Protein AF-X1GVT3-F1 (afdb_monomer)

InterPro domains:
  IPR004706 Arsenical-resistance protein Acr3 [PTHR43057] (2-70)
  IPR038770 Sodium/solute symporter superfamily [G3DSA:1.20.1530.20] (1-67)

Sequence (80 aa):
VLSLTYEDAAPAAIIAGSNHFEVAIAVATTLFGVTSGAALATVVGVLTEVPFMLILVWLCKATKNTFGQQPQLSLLSRQK

Radius of gyration: 19.31 Å; Cα contacts (8 Å, |Δi|>4): 41; chains: 1; bounding box: 29×32×55 Å

Structure (mmCIF, N/CA/C/O backbone):
data_AF-X1GVT3-F1
#
_entry.id   AF-X1GVT3-F1
#
loop_
_atom_site.group_PDB
_atom_site.id
_atom_site.type_symbol
_atom_site.label_atom_id
_atom_site.label_alt_id
_atom_site.label_comp_id
_atom_site.label_asym_id
_atom_site.label_entity_id
_atom_site.label_seq_id
_atom_site.pdbx_PDB_ins_code
_atom_site.Cartn_x
_atom_site.Cartn_y
_atom_site.Cartn_z
_atom_site.occupancy
_atom_site.B_iso_or_equiv
_atom_site.auth_seq_id
_atom_site.auth_comp_id
_atom_site.auth_asym_id
_atom_site.auth_atom_id
_atom_site.pdbx_PDB_model_num
ATOM 1 N N . VAL A 1 1 ? 4.127 -1.278 24.949 1.00 46.50 1 VAL A N 1
ATOM 2 C CA . VAL A 1 1 ? 3.416 -1.376 23.652 1.00 46.50 1 VAL A CA 1
ATOM 3 C C . VAL A 1 1 ? 2.653 -0.073 23.449 1.00 46.50 1 VAL A C 1
ATOM 5 O O . VAL A 1 1 ? 2.100 0.413 24.426 1.00 46.50 1 VAL A O 1
ATOM 8 N N . LEU A 1 2 ? 2.769 0.575 22.285 1.00 62.34 2 LEU A N 1
ATOM 9 C CA . LEU A 1 2 ? 2.332 1.966 22.075 1.00 62.34 2 LEU A CA 1
ATOM 10 C C . LEU A 1 2 ? 0.831 2.155 22.389 1.00 62.34 2 LEU A C 1
ATOM 12 O O . LEU A 1 2 ? -0.005 1.445 21.843 1.00 62.34 2 LEU A O 1
ATOM 16 N N . SER A 1 3 ? 0.498 3.120 23.251 1.00 68.06 3 SER A N 1
ATOM 17 C CA . SER A 1 3 ? -0.875 3.450 23.670 1.00 68.06 3 SER A CA 1
ATOM 18 C C . SER A 1 3 ? -1.551 4.402 22.670 1.00 68.06 3 SER A C 1
ATOM 20 O O . SER A 1 3 ? -1.911 5.520 23.027 1.00 68.06 3 SER A O 1
ATOM 22 N N . LEU A 1 4 ? -1.645 3.998 21.400 1.00 75.69 4 LEU A N 1
ATOM 23 C CA . LEU A 1 4 ? -2.259 4.809 20.342 1.00 75.69 4 LEU A CA 1
ATOM 24 C C . LEU A 1 4 ? -3.778 4.626 20.308 1.00 75.69 4 LEU A C 1
ATOM 26 O O . LEU A 1 4 ? -4.286 3.518 20.499 1.00 75.69 4 LEU A O 1
ATOM 30 N N . THR A 1 5 ? -4.495 5.714 20.028 1.00 81.75 5 THR A N 1
ATOM 31 C CA . THR A 1 5 ? -5.937 5.671 19.770 1.00 81.75 5 THR A CA 1
ATOM 32 C C . THR A 1 5 ? -6.207 5.104 18.375 1.00 81.75 5 THR A C 1
ATOM 34 O O . THR A 1 5 ? -5.337 5.131 17.505 1.00 81.75 5 THR A O 1
ATOM 37 N N . TYR A 1 6 ? -7.425 4.610 18.129 1.00 84.31 6 TYR A N 1
ATOM 38 C CA . TYR A 1 6 ? -7.832 4.194 16.781 1.00 84.31 6 TYR A CA 1
ATOM 39 C C . TYR A 1 6 ? -7.696 5.332 15.753 1.00 84.31 6 TYR A C 1
ATOM 41 O O . TYR A 1 6 ? -7.340 5.082 14.603 1.00 84.31 6 TYR A O 1
ATOM 49 N N . GLU A 1 7 ? -7.962 6.569 16.179 1.00 85.88 7 GLU A N 1
ATOM 50 C CA . GLU A 1 7 ? -7.943 7.768 15.333 1.00 85.88 7 GLU A CA 1
ATOM 51 C C . GLU A 1 7 ? -6.536 8.088 14.820 1.00 85.88 7 GLU A C 1
ATOM 53 O O . GLU A 1 7 ? -6.399 8.531 13.685 1.00 85.88 7 GLU A O 1
ATOM 58 N N . ASP A 1 8 ? -5.500 7.765 15.599 1.00 87.50 8 ASP A N 1
ATOM 59 C CA . ASP A 1 8 ? -4.100 7.930 15.198 1.00 87.50 8 ASP A CA 1
ATOM 60 C C . ASP A 1 8 ? -3.535 6.667 14.528 1.00 87.50 8 ASP A C 1
ATOM 62 O O . ASP A 1 8 ? -2.806 6.734 13.536 1.00 87.50 8 ASP A O 1
ATOM 66 N N . ALA A 1 9 ? -3.875 5.487 15.058 1.00 88.06 9 ALA A N 1
ATOM 67 C CA . ALA A 1 9 ? -3.312 4.213 14.619 1.00 88.06 9 ALA A CA 1
ATOM 68 C C . ALA A 1 9 ? -3.809 3.785 13.231 1.00 88.06 9 ALA A C 1
ATOM 70 O O . ALA A 1 9 ? -3.030 3.244 12.447 1.00 88.06 9 ALA A O 1
ATOM 71 N N . ALA A 1 10 ? -5.086 4.021 12.908 1.00 88.88 10 ALA A N 1
ATOM 72 C CA . ALA A 1 10 ? -5.656 3.649 11.614 1.00 88.88 10 ALA A CA 1
ATOM 73 C C . ALA A 1 10 ? -5.018 4.406 10.428 1.00 88.88 10 ALA A C 1
ATOM 75 O O . ALA A 1 10 ? -4.534 3.741 9.510 1.00 88.88 10 ALA A O 1
ATOM 76 N N . PRO A 1 11 ? -4.944 5.755 10.413 1.00 90.25 11 PRO A N 1
ATOM 77 C CA . PRO A 1 11 ? -4.269 6.473 9.334 1.00 90.25 11 PRO A CA 1
ATOM 78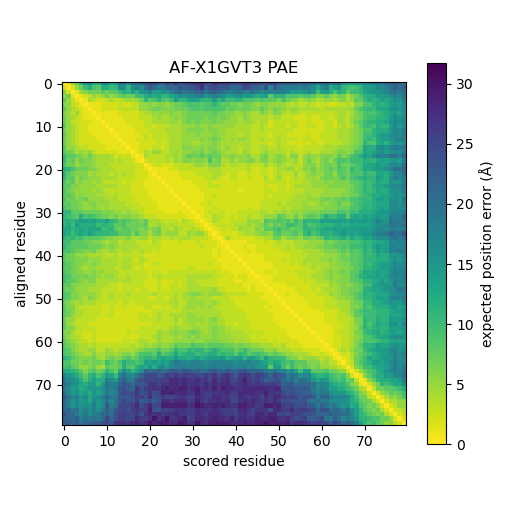 C C . PRO A 1 11 ? -2.763 6.193 9.297 1.00 90.25 11 PRO A C 1
ATOM 80 O O . PRO A 1 11 ? -2.213 6.045 8.207 1.00 90.25 11 PRO A O 1
ATOM 83 N N . ALA A 1 12 ? -2.100 6.034 10.449 1.00 90.25 12 ALA A N 1
ATOM 84 C CA . ALA A 1 12 ? -0.687 5.657 10.484 1.00 90.25 12 ALA A CA 1
ATOM 85 C C . ALA A 1 12 ? -0.432 4.287 9.827 1.00 90.25 12 ALA A C 1
ATOM 87 O O . ALA A 1 12 ? 0.512 4.149 9.051 1.00 90.25 12 ALA A O 1
ATOM 88 N N . ALA A 1 13 ? -1.286 3.290 10.086 1.00 89.69 13 ALA A N 1
ATOM 89 C CA . ALA A 1 13 ? -1.181 1.964 9.477 1.00 89.69 13 ALA A CA 1
ATOM 90 C C . ALA A 1 13 ? -1.424 1.992 7.961 1.00 89.69 13 ALA A C 1
ATOM 92 O O . ALA A 1 13 ? -0.705 1.332 7.212 1.00 89.69 13 ALA A O 1
ATOM 93 N N . ILE A 1 14 ? -2.407 2.775 7.506 1.00 91.00 14 ILE A N 1
ATOM 94 C CA . ILE A 1 14 ? -2.699 2.941 6.078 1.00 91.00 14 ILE A CA 1
ATOM 95 C C . ILE A 1 14 ? -1.507 3.595 5.375 1.00 91.00 14 ILE A C 1
ATOM 97 O O . ILE A 1 14 ? -1.011 3.041 4.403 1.00 91.00 14 ILE A O 1
ATOM 101 N N . ILE A 1 15 ? -0.987 4.712 5.891 1.00 91.25 15 ILE A N 1
ATOM 102 C CA . ILE A 1 15 ? 0.158 5.410 5.284 1.00 91.25 15 ILE A CA 1
ATOM 103 C C . ILE A 1 15 ? 1.405 4.518 5.278 1.00 91.25 15 ILE A C 1
ATOM 105 O O . ILE A 1 15 ? 2.099 4.453 4.268 1.00 91.25 15 ILE A O 1
ATOM 109 N N . ALA A 1 16 ? 1.666 3.788 6.367 1.00 89.81 16 ALA A N 1
ATOM 110 C CA . ALA A 1 16 ? 2.809 2.880 6.456 1.00 89.81 16 ALA A CA 1
ATOM 111 C C . ALA A 1 16 ? 2.728 1.695 5.474 1.00 89.81 16 ALA A C 1
ATOM 113 O O . ALA A 1 16 ? 3.763 1.189 5.048 1.00 89.81 16 ALA A O 1
ATOM 114 N N . GLY A 1 17 ? 1.518 1.242 5.129 1.00 87.12 17 GLY A N 1
ATOM 115 C CA . GLY A 1 17 ? 1.291 0.175 4.149 1.00 87.12 17 GLY A CA 1
ATOM 116 C C . GLY A 1 17 ? 1.133 0.657 2.702 1.00 87.12 17 GLY A C 1
ATOM 117 O O . GLY A 1 17 ? 1.025 -0.171 1.800 1.00 87.12 17 GLY A O 1
ATOM 118 N N . SER A 1 18 ? 1.085 1.971 2.475 1.00 88.56 18 SER A N 1
ATOM 119 C CA . SER A 1 18 ? 0.873 2.584 1.162 1.00 88.56 18 SER A CA 1
ATOM 120 C C . SER A 1 18 ? 2.195 2.803 0.432 1.00 88.56 18 SER A C 1
ATOM 122 O O . SER A 1 18 ? 3.185 3.218 1.030 1.00 88.56 18 SER A O 1
ATOM 124 N N . ASN A 1 19 ? 2.207 2.575 -0.881 1.00 87.44 19 ASN A N 1
ATOM 125 C CA . ASN A 1 19 ? 3.380 2.772 -1.733 1.00 87.44 19 ASN A CA 1
ATOM 126 C C . ASN A 1 19 ? 3.035 3.701 -2.904 1.00 87.44 19 ASN A C 1
ATOM 128 O O . ASN A 1 19 ? 1.974 3.576 -3.504 1.00 87.44 19 ASN A O 1
ATOM 132 N 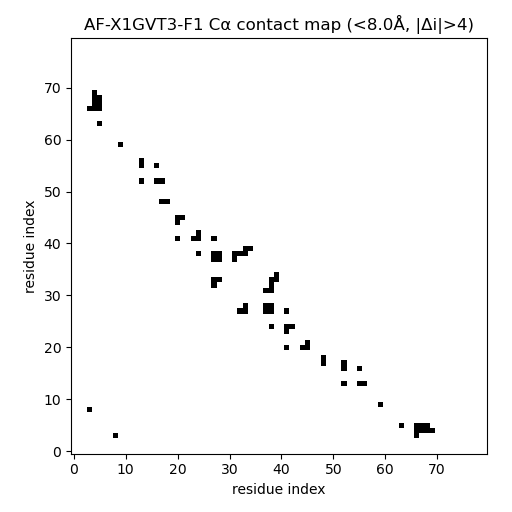N . HIS A 1 20 ? 3.952 4.598 -3.283 1.00 90.44 20 HIS A N 1
ATOM 133 C CA . HIS A 1 20 ? 3.744 5.534 -4.397 1.00 90.44 20 HIS A CA 1
ATOM 134 C C . HIS A 1 20 ? 4.107 4.901 -5.743 1.00 90.44 20 HIS A C 1
ATOM 136 O O . HIS A 1 20 ? 5.176 5.145 -6.311 1.00 90.44 20 HIS A O 1
ATOM 142 N N . PHE A 1 21 ? 3.202 4.085 -6.274 1.00 91.00 21 PHE A N 1
ATOM 143 C CA . PHE A 1 21 ? 3.422 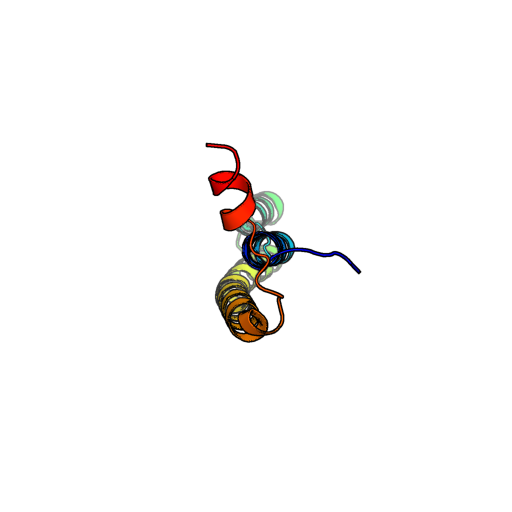3.430 -7.560 1.00 91.00 21 PHE A CA 1
ATOM 144 C C . PHE A 1 21 ? 3.358 4.369 -8.772 1.00 91.00 21 PHE A C 1
ATOM 146 O O . PHE A 1 21 ? 3.944 4.059 -9.807 1.00 91.00 21 PHE A O 1
ATOM 153 N N . GLU A 1 22 ? 2.704 5.522 -8.657 1.00 90.25 22 GLU A N 1
ATOM 154 C CA . GLU A 1 22 ? 2.620 6.508 -9.741 1.00 90.25 22 GLU A CA 1
ATOM 155 C C . GLU A 1 22 ? 4.017 6.980 -10.184 1.00 90.25 22 GLU A C 1
ATOM 157 O O . GLU A 1 22 ? 4.361 6.945 -11.368 1.00 90.25 22 GLU A O 1
ATOM 162 N N . VAL A 1 23 ? 4.880 7.296 -9.211 1.00 93.88 23 VAL A N 1
ATOM 163 C CA . VAL A 1 23 ? 6.289 7.637 -9.461 1.00 93.88 23 VAL A CA 1
ATOM 164 C C . VAL A 1 23 ? 7.066 6.416 -9.970 1.00 93.88 23 VAL A C 1
ATOM 166 O O . VAL A 1 23 ? 7.917 6.548 -10.848 1.00 93.88 23 VAL A O 1
ATOM 169 N N . ALA A 1 24 ? 6.757 5.210 -9.482 1.00 92.44 24 ALA A N 1
ATOM 170 C CA . ALA A 1 24 ? 7.422 3.981 -9.920 1.00 92.44 24 ALA A CA 1
ATOM 171 C C . ALA A 1 24 ? 7.153 3.656 -11.401 1.00 92.44 24 ALA A C 1
ATOM 173 O O . ALA A 1 24 ? 8.074 3.258 -12.117 1.00 92.44 24 ALA A O 1
ATOM 174 N N . ILE A 1 25 ? 5.924 3.862 -11.886 1.00 93.38 25 ILE A N 1
ATOM 175 C CA . ILE A 1 25 ? 5.582 3.699 -13.307 1.00 93.38 25 ILE A CA 1
ATOM 176 C C . ILE A 1 25 ? 6.320 4.738 -14.155 1.00 93.38 25 ILE A C 1
ATOM 178 O O . ILE A 1 25 ? 6.888 4.386 -15.194 1.00 93.38 25 ILE A O 1
ATOM 182 N N . ALA A 1 26 ? 6.364 5.996 -13.709 1.00 94.62 26 ALA A N 1
ATOM 183 C CA . ALA A 1 26 ? 7.091 7.053 -14.408 1.00 94.62 26 ALA A CA 1
ATOM 184 C C . ALA A 1 26 ? 8.585 6.708 -14.557 1.00 94.62 26 ALA A C 1
ATOM 186 O O . ALA A 1 26 ? 9.143 6.793 -15.650 1.00 94.62 26 ALA A O 1
ATOM 187 N N . VAL A 1 27 ? 9.234 6.231 -13.493 1.00 94.75 27 VAL A N 1
ATOM 188 C CA . VAL A 1 27 ? 10.651 5.826 -13.536 1.00 94.75 27 VAL A CA 1
ATOM 189 C C . VAL A 1 27 ? 10.863 4.573 -14.396 1.00 94.75 27 VAL A C 1
ATOM 191 O O . VAL A 1 27 ? 11.794 4.520 -15.199 1.00 94.75 27 VAL A O 1
ATOM 194 N N . ALA A 1 28 ? 9.993 3.568 -14.283 1.00 94.50 28 ALA A N 1
ATOM 195 C CA . ALA A 1 28 ? 10.129 2.331 -15.050 1.00 94.50 28 ALA A CA 1
ATOM 196 C C . ALA A 1 28 ? 9.998 2.567 -16.563 1.00 94.50 28 ALA A C 1
ATOM 198 O O . ALA A 1 28 ? 10.794 2.046 -17.346 1.00 94.50 28 ALA A O 1
ATOM 199 N N . THR A 1 29 ? 9.028 3.386 -16.973 1.00 93.19 29 THR A N 1
ATOM 200 C CA . THR A 1 29 ? 8.803 3.716 -18.388 1.00 93.19 29 THR A CA 1
ATOM 201 C C . THR A 1 29 ? 9.892 4.622 -18.960 1.00 93.19 29 THR A C 1
ATOM 203 O O . THR A 1 29 ? 10.268 4.445 -20.117 1.00 93.19 29 THR A O 1
ATOM 206 N N . THR A 1 30 ? 10.443 5.541 -18.161 1.00 95.00 30 THR A N 1
ATOM 207 C CA . THR A 1 30 ? 11.517 6.454 -18.598 1.00 95.00 30 THR A CA 1
ATOM 208 C C . THR A 1 30 ? 12.881 5.776 -18.714 1.00 95.00 30 THR A C 1
ATOM 210 O O . THR A 1 30 ? 13.602 6.054 -19.669 1.00 95.00 30 THR A O 1
ATOM 213 N N . LEU A 1 31 ? 13.240 4.880 -17.788 1.00 95.62 31 LEU A N 1
ATOM 214 C CA . LEU A 1 31 ? 14.553 4.220 -17.791 1.00 95.62 31 LEU A CA 1
ATOM 215 C C . LEU A 1 31 ? 14.596 2.943 -18.636 1.00 95.62 31 LEU A C 1
ATOM 217 O O . LEU A 1 31 ? 15.611 2.671 -19.274 1.00 95.62 31 LEU A O 1
ATOM 221 N N . PHE A 1 32 ? 13.522 2.149 -18.635 1.00 90.69 32 PHE A N 1
ATOM 222 C CA . PHE A 1 32 ? 13.509 0.826 -19.272 1.00 90.69 32 PHE A CA 1
ATOM 223 C C . PHE A 1 32 ? 12.611 0.748 -20.511 1.00 90.69 32 PHE A C 1
ATOM 225 O O . PHE A 1 32 ? 12.613 -0.270 -21.203 1.00 90.69 32 PHE A O 1
ATOM 232 N N . GLY A 1 33 ? 11.859 1.808 -20.812 1.00 88.50 33 GLY A N 1
ATOM 233 C CA . GLY A 1 33 ? 10.89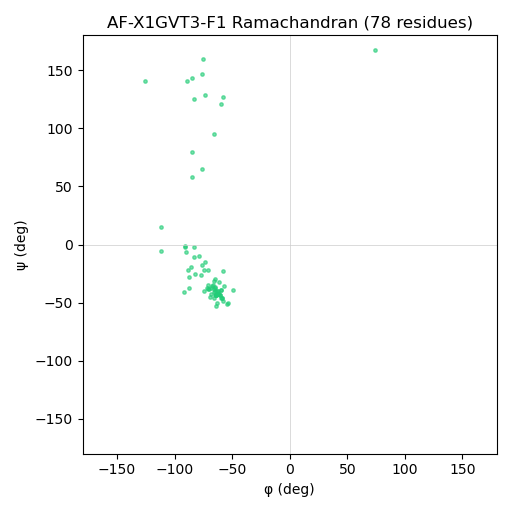8 1.826 -21.910 1.00 88.50 33 GLY A CA 1
ATOM 234 C C . GLY A 1 33 ? 9.629 1.019 -21.617 1.00 88.50 33 GLY A C 1
ATOM 235 O O . GLY A 1 33 ? 9.543 0.232 -20.675 1.00 88.50 33 GLY A O 1
ATOM 236 N N . VAL A 1 34 ? 8.608 1.212 -22.453 1.00 89.25 34 VAL A N 1
ATOM 237 C CA . VAL A 1 34 ? 7.260 0.648 -22.243 1.00 89.25 34 VAL A CA 1
ATOM 238 C C . VAL A 1 34 ? 7.156 -0.857 -22.514 1.00 89.25 34 VAL A C 1
ATOM 240 O O . VAL A 1 34 ? 6.251 -1.507 -22.005 1.00 89.25 34 VAL A O 1
ATOM 243 N N . THR A 1 35 ? 8.073 -1.426 -23.300 1.00 89.75 35 THR A N 1
ATOM 244 C CA . THR A 1 35 ? 8.071 -2.855 -23.665 1.00 89.75 35 THR A CA 1
ATOM 245 C C . THR A 1 35 ? 8.878 -3.722 -22.698 1.00 89.75 35 THR A C 1
ATOM 247 O O . THR A 1 35 ? 8.971 -4.933 -22.883 1.00 89.75 35 THR A O 1
ATOM 250 N N . SER A 1 36 ? 9.499 -3.115 -21.685 1.00 89.44 36 SER A N 1
ATOM 251 C CA . SER A 1 36 ? 10.287 -3.829 -20.686 1.00 89.44 36 SER A CA 1
ATOM 252 C C . SER A 1 36 ? 9.395 -4.549 -19.676 1.00 89.44 36 SER A C 1
ATOM 254 O O . SER A 1 36 ? 8.357 -4.036 -19.254 1.00 89.44 36 SER A O 1
ATOM 256 N N . GLY A 1 37 ? 9.854 -5.708 -19.194 1.00 90.19 37 GLY A N 1
ATOM 257 C CA . GLY A 1 37 ? 9.225 -6.405 -18.070 1.00 90.19 37 GLY A CA 1
ATOM 258 C C . GLY A 1 37 ? 9.163 -5.559 -16.790 1.00 90.19 37 GLY A C 1
ATOM 259 O O . GLY A 1 37 ? 8.277 -5.771 -15.966 1.00 90.19 37 GLY A O 1
ATOM 260 N N . ALA A 1 38 ? 10.037 -4.554 -16.648 1.00 91.19 38 ALA A N 1
ATOM 261 C CA . ALA A 1 38 ? 9.992 -3.598 -15.542 1.00 91.19 38 ALA A CA 1
ATOM 262 C C . ALA A 1 38 ? 8.736 -2.709 -15.585 1.00 91.19 38 ALA A C 1
ATOM 264 O O . ALA A 1 38 ? 8.144 -2.445 -14.542 1.00 91.19 38 ALA A O 1
ATOM 265 N N . ALA A 1 39 ? 8.297 -2.287 -16.777 1.00 91.62 39 ALA A N 1
ATOM 266 C CA . ALA A 1 39 ? 7.072 -1.504 -16.942 1.00 91.62 39 ALA A CA 1
ATOM 267 C C . ALA A 1 39 ? 5.818 -2.353 -16.669 1.00 91.62 39 ALA A C 1
ATOM 269 O O . ALA A 1 39 ? 4.876 -1.888 -16.033 1.00 91.62 39 ALA A O 1
ATOM 270 N N . LEU A 1 40 ? 5.820 -3.626 -17.081 1.00 93.88 40 LEU A N 1
ATOM 271 C CA . LEU A 1 40 ? 4.725 -4.549 -16.770 1.00 93.88 40 LEU A CA 1
ATOM 272 C C . LEU A 1 40 ? 4.615 -4.807 -15.259 1.00 93.88 40 LEU A C 1
ATOM 274 O O . LEU A 1 40 ? 3.515 -4.792 -14.710 1.00 93.88 40 LEU A O 1
ATOM 278 N N . ALA A 1 41 ? 5.746 -5.008 -14.579 1.00 93.69 41 ALA A N 1
ATOM 279 C CA . ALA A 1 41 ? 5.777 -5.267 -13.142 1.00 93.69 41 ALA A CA 1
ATOM 280 C C . ALA A 1 41 ? 5.217 -4.097 -12.317 1.00 93.69 41 ALA A C 1
ATOM 282 O O . ALA A 1 41 ? 4.479 -4.326 -11.359 1.00 93.69 41 ALA A O 1
ATOM 283 N N . THR A 1 42 ? 5.515 -2.848 -12.690 1.00 93.25 42 THR A N 1
ATOM 284 C CA . THR A 1 42 ? 4.995 -1.669 -11.975 1.00 93.25 42 THR A CA 1
ATOM 285 C C . THR A 1 42 ? 3.503 -1.449 -12.210 1.00 93.25 42 THR A C 1
ATOM 287 O O . THR A 1 42 ? 2.791 -1.116 -11.264 1.00 93.25 42 THR A O 1
ATOM 290 N N . VAL A 1 43 ? 3.000 -1.708 -13.421 1.00 92.56 43 VAL A N 1
ATOM 291 C CA . VAL A 1 43 ? 1.557 -1.652 -13.717 1.00 92.56 43 VAL A CA 1
ATOM 292 C C . VAL A 1 43 ? 0.792 -2.735 -12.958 1.00 92.56 43 VAL A C 1
ATOM 294 O O . VAL A 1 43 ? -0.223 -2.438 -12.329 1.00 92.56 43 VAL A O 1
ATOM 297 N N . VAL A 1 44 ? 1.286 -3.978 -12.956 1.00 93.50 44 VAL A N 1
ATOM 298 C CA . VAL A 1 44 ? 0.695 -5.057 -12.145 1.00 93.50 44 VAL A CA 1
ATOM 299 C C . VAL A 1 44 ? 0.733 -4.690 -10.658 1.00 93.50 44 VAL A C 1
ATOM 301 O O . VAL A 1 44 ? -0.256 -4.902 -9.962 1.00 93.50 44 VAL A O 1
ATOM 304 N N . GLY A 1 45 ? 1.821 -4.061 -10.200 1.00 92.31 45 GLY A N 1
ATOM 305 C CA . GLY A 1 45 ? 1.952 -3.504 -8.853 1.00 92.31 45 GLY A CA 1
ATOM 306 C C . GLY A 1 45 ? 0.814 -2.550 -8.479 1.00 92.31 45 GLY A C 1
ATOM 307 O O . GLY A 1 45 ? 0.155 -2.780 -7.466 1.00 92.31 45 GLY A O 1
ATOM 308 N N . VAL A 1 46 ? 0.501 -1.560 -9.327 1.00 91.75 46 VAL A N 1
ATOM 309 C CA . VAL A 1 46 ? -0.655 -0.654 -9.129 1.00 91.75 46 VAL A CA 1
ATOM 310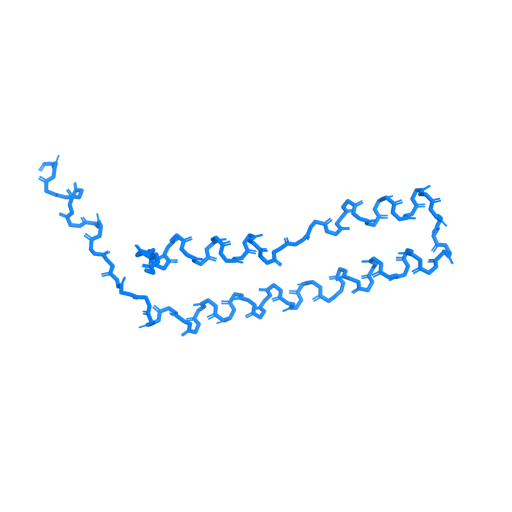 C C . VAL A 1 46 ? -1.973 -1.411 -9.073 1.00 91.75 46 VAL A C 1
ATOM 312 O O . VAL A 1 46 ? -2.797 -1.162 -8.194 1.00 91.75 46 VAL A O 1
ATOM 315 N N . LEU A 1 47 ? -2.185 -2.354 -9.996 1.00 94.12 47 LEU A N 1
ATOM 316 C CA . LEU A 1 47 ? -3.427 -3.128 -10.033 1.00 94.12 47 LEU A CA 1
ATOM 317 C C . LEU A 1 47 ? -3.631 -3.940 -8.749 1.00 94.12 47 LEU A C 1
ATOM 319 O O . LEU A 1 47 ? -4.768 -4.121 -8.317 1.00 94.12 47 LEU A O 1
ATOM 323 N N . THR A 1 48 ? -2.546 -4.405 -8.126 1.00 92.69 48 THR A N 1
ATOM 324 C CA . THR A 1 48 ? -2.587 -5.085 -6.823 1.00 92.69 48 THR A CA 1
ATOM 325 C C . THR A 1 48 ? -2.635 -4.137 -5.626 1.00 92.69 48 THR A C 1
ATOM 327 O O . THR A 1 48 ? -3.153 -4.515 -4.580 1.00 92.69 48 THR A O 1
ATOM 330 N N . GLU A 1 49 ? -2.142 -2.909 -5.746 1.00 92.00 49 GLU A N 1
ATOM 331 C CA . GLU A 1 49 ? -2.079 -1.958 -4.635 1.00 92.00 49 GLU A CA 1
ATOM 332 C C . GLU A 1 49 ? -3.470 -1.472 -4.213 1.00 92.00 49 GLU A C 1
ATOM 334 O O . GLU A 1 49 ? -3.807 -1.524 -3.030 1.00 92.00 49 GLU A O 1
ATOM 339 N N . VAL A 1 50 ? -4.325 -1.114 -5.176 1.00 92.19 50 VAL A N 1
ATOM 340 C CA . VAL A 1 50 ? -5.703 -0.667 -4.908 1.00 92.19 50 VAL A CA 1
ATOM 341 C C . VAL A 1 50 ? -6.516 -1.679 -4.075 1.00 92.19 50 VAL A C 1
ATOM 343 O O . VAL A 1 50 ? -7.090 -1.282 -3.055 1.00 92.19 50 VAL A O 1
ATOM 346 N N . PRO A 1 51 ? -6.585 -2.984 -4.421 1.00 92.38 51 PRO A N 1
ATOM 347 C CA . PRO A 1 51 ? -7.302 -3.951 -3.594 1.00 92.38 51 PRO A CA 1
ATOM 348 C C . PRO A 1 51 ? -6.637 -4.163 -2.229 1.00 92.38 51 PRO A C 1
ATOM 350 O O . PRO A 1 51 ? -7.350 -4.313 -1.237 1.00 92.38 51 PRO A O 1
ATOM 353 N N . PHE A 1 52 ? -5.304 -4.117 -2.135 1.00 92.31 52 PHE A N 1
ATOM 354 C CA . PHE A 1 52 ? -4.607 -4.205 -0.847 1.00 92.31 52 PHE A CA 1
ATOM 355 C C . PHE A 1 52 ? -4.939 -3.031 0.078 1.00 92.31 52 PHE A C 1
ATOM 357 O O . PHE A 1 52 ? -5.171 -3.238 1.270 1.00 92.31 52 PHE A O 1
ATOM 364 N N . MET A 1 53 ? -5.047 -1.819 -0.463 1.00 92.38 53 MET A N 1
ATOM 365 C CA . MET A 1 53 ? -5.484 -0.640 0.284 1.00 92.38 53 MET A CA 1
ATOM 366 C C . MET A 1 53 ? -6.897 -0.808 0.849 1.00 92.38 53 MET A C 1
ATOM 368 O O . MET A 1 53 ? -7.135 -0.538 2.028 1.00 92.38 53 MET A O 1
ATOM 372 N N . LEU A 1 54 ? -7.831 -1.339 0.056 1.00 93.69 54 LEU A N 1
ATOM 373 C CA . LEU A 1 54 ? -9.190 -1.625 0.530 1.00 93.69 54 LEU A CA 1
ATOM 374 C C . LEU A 1 54 ? -9.215 -2.715 1.613 1.00 93.69 54 LEU A C 1
ATOM 376 O O . LEU A 1 54 ? -9.973 -2.601 2.580 1.00 93.69 54 LEU A O 1
ATOM 380 N N . ILE A 1 55 ? -8.366 -3.740 1.491 1.00 94.62 55 ILE A N 1
ATOM 381 C CA . ILE A 1 55 ? -8.202 -4.786 2.511 1.00 94.62 55 ILE A CA 1
ATOM 382 C C . ILE A 1 55 ? -7.652 -4.192 3.813 1.00 94.62 55 ILE A C 1
ATOM 384 O O . ILE A 1 55 ? -8.162 -4.514 4.885 1.00 94.62 55 ILE A O 1
ATOM 388 N N . LEU A 1 56 ? -6.661 -3.299 3.742 1.00 92.06 56 LEU A N 1
ATOM 389 C CA . LEU A 1 56 ? -6.113 -2.613 4.915 1.00 92.06 56 LEU A CA 1
ATOM 390 C C . LEU A 1 56 ? -7.166 -1.740 5.601 1.00 92.06 56 LEU A C 1
ATOM 392 O O . LEU A 1 56 ? -7.311 -1.805 6.820 1.00 92.06 56 LEU A O 1
ATOM 396 N N . VAL A 1 57 ? -7.973 -1.000 4.837 1.00 93.12 57 VAL A N 1
ATOM 397 C CA . VAL A 1 57 ? -9.105 -0.235 5.389 1.00 93.12 57 VAL A CA 1
ATOM 398 C C . VAL A 1 57 ? -10.110 -1.160 6.077 1.00 93.12 57 VAL A C 1
ATOM 400 O O . VAL A 1 57 ? -10.592 -0.856 7.173 1.00 93.12 57 VAL A O 1
ATOM 403 N N . TRP A 1 58 ? -10.426 -2.301 5.463 1.00 92.94 58 TRP A N 1
ATOM 404 C CA . TRP A 1 58 ? -11.307 -3.295 6.068 1.00 92.94 58 TRP A CA 1
ATOM 405 C C . TRP A 1 58 ? -10.721 -3.859 7.368 1.00 92.94 58 TRP A C 1
ATOM 407 O O . TRP A 1 58 ? -11.434 -3.949 8.368 1.00 92.94 58 TRP A O 1
ATOM 417 N N . LEU A 1 59 ? -9.419 -4.147 7.391 1.00 91.00 59 LEU A N 1
ATOM 418 C CA . LEU A 1 59 ? -8.709 -4.624 8.573 1.00 91.00 59 LEU A CA 1
ATOM 419 C C . LEU A 1 59 ? -8.705 -3.580 9.698 1.00 91.00 59 LEU A C 1
ATOM 421 O O . LEU A 1 59 ? -8.997 -3.932 10.843 1.00 91.00 59 LEU A O 1
ATOM 425 N N . CYS A 1 60 ? -8.462 -2.302 9.388 1.00 90.12 60 CYS A N 1
ATOM 426 C CA . CYS A 1 60 ? -8.584 -1.201 10.348 1.00 90.12 60 CYS A CA 1
ATOM 427 C C . CYS A 1 60 ? -10.005 -1.142 10.922 1.00 90.12 60 CYS A C 1
ATOM 429 O O . CYS A 1 60 ? -10.187 -1.158 12.139 1.00 90.12 60 CYS A O 1
ATOM 431 N N . LYS 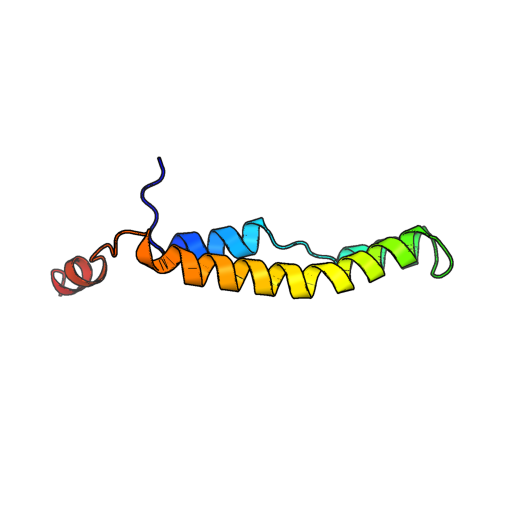A 1 61 ? -11.038 -1.180 10.070 1.00 89.44 61 LYS A N 1
ATOM 432 C CA . LYS A 1 61 ? -12.434 -1.203 10.539 1.00 89.44 61 LYS A CA 1
ATOM 433 C C . LYS A 1 61 ? -12.737 -2.410 11.430 1.00 89.44 61 LYS A C 1
ATOM 435 O O . LYS A 1 61 ? -13.455 -2.251 12.415 1.00 89.44 61 LYS A O 1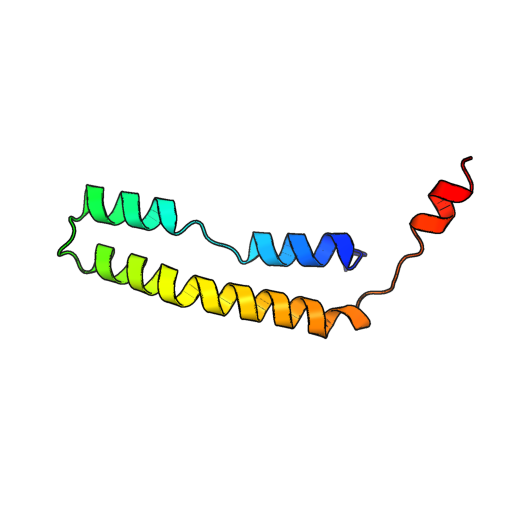
ATOM 440 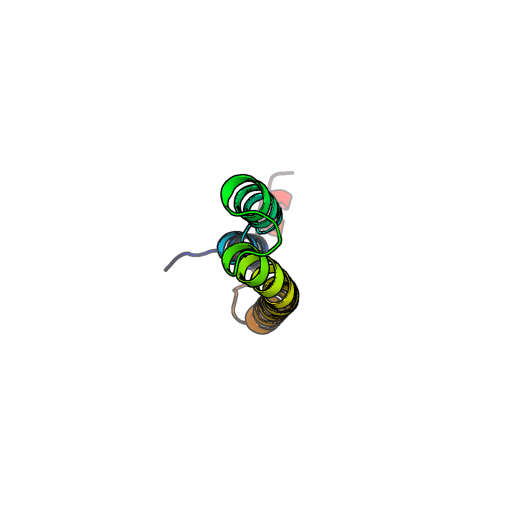N N . ALA A 1 62 ? -12.202 -3.588 11.109 1.00 88.19 62 ALA A N 1
ATOM 441 C CA . ALA A 1 62 ? -12.392 -4.806 11.895 1.00 88.19 62 ALA A CA 1
ATOM 442 C C . ALA A 1 62 ? -11.691 -4.734 13.265 1.00 88.19 62 ALA A C 1
ATOM 444 O O . ALA A 1 62 ? -12.241 -5.187 14.266 1.00 88.19 62 ALA A O 1
ATOM 445 N N . THR A 1 63 ? -10.509 -4.115 13.331 1.00 85.69 63 THR A N 1
ATOM 446 C CA . THR A 1 63 ? -9.736 -3.939 14.576 1.00 85.69 63 THR A CA 1
ATOM 447 C C . THR A 1 63 ? -10.171 -2.742 15.419 1.00 85.69 63 THR A C 1
ATOM 449 O O . THR A 1 63 ? -9.681 -2.583 16.535 1.00 85.69 63 THR A O 1
ATOM 452 N N . LYS A 1 64 ? -11.146 -1.943 14.961 1.00 81.44 64 LYS A N 1
ATOM 453 C CA . LYS A 1 64 ? -11.695 -0.791 15.697 1.00 81.44 64 LYS A CA 1
ATOM 454 C C . LYS A 1 64 ? -12.079 -1.121 17.144 1.00 81.44 64 LYS A C 1
ATOM 456 O O . LYS A 1 64 ? -11.845 -0.308 18.028 1.00 81.44 64 LYS A O 1
ATOM 461 N N . ASN A 1 65 ? -12.650 -2.302 17.385 1.00 79.12 65 ASN A N 1
ATOM 462 C CA . ASN A 1 65 ? -13.137 -2.700 18.711 1.00 79.12 65 ASN A CA 1
ATOM 463 C C . ASN A 1 65 ? -12.023 -3.173 19.665 1.00 79.12 65 ASN A C 1
ATOM 465 O O . ASN A 1 65 ? -12.274 -3.384 20.847 1.00 79.12 65 ASN A O 1
ATOM 469 N N . THR A 1 66 ? -10.804 -3.357 19.151 1.00 75.38 66 THR A N 1
ATOM 470 C CA . THR A 1 66 ? -9.622 -3.768 19.924 1.00 75.38 66 THR A CA 1
ATOM 471 C C . THR A 1 66 ? -8.880 -2.563 20.506 1.00 75.38 66 THR A C 1
ATOM 473 O O . THR A 1 66 ? -8.159 -2.697 21.493 1.00 75.38 66 THR A O 1
ATOM 476 N N . PHE A 1 67 ? -9.059 -1.374 19.925 1.00 74.44 67 PHE A N 1
ATOM 477 C CA . PHE A 1 67 ? -8.486 -0.141 20.452 1.00 74.44 67 PHE A CA 1
ATOM 478 C C . PHE A 1 67 ? -9.376 0.416 21.563 1.00 74.44 67 PHE A C 1
ATOM 480 O O . PHE A 1 67 ? -10.566 0.655 21.364 1.00 74.44 67 PHE A O 1
ATOM 487 N N . GLY A 1 68 ? -8.788 0.651 22.738 1.00 63.12 68 GLY A N 1
ATOM 488 C CA . GLY A 1 68 ? -9.468 1.354 23.819 1.00 63.12 68 GLY A CA 1
ATOM 489 C C . GLY A 1 68 ? -9.863 2.754 23.352 1.00 63.12 68 GLY A C 1
ATOM 490 O O . GLY A 1 68 ? -9.010 3.541 22.944 1.00 63.12 68 GLY A O 1
ATOM 491 N N . GLN A 1 69 ? -11.158 3.063 23.388 1.00 56.72 69 GLN A N 1
ATOM 492 C CA . GLN A 1 69 ? -11.665 4.409 23.130 1.00 56.72 69 GLN A CA 1
ATOM 493 C C . GLN A 1 69 ? -11.165 5.325 24.249 1.00 56.72 69 GLN A C 1
ATOM 495 O O . GLN A 1 69 ? -11.744 5.371 25.334 1.00 56.72 69 GLN A O 1
ATOM 500 N N . GLN A 1 70 ? -10.052 6.020 24.023 1.00 53.72 70 GLN A N 1
ATOM 501 C CA . GLN A 1 70 ? -9.544 6.957 25.011 1.00 53.72 70 GLN A CA 1
ATOM 502 C C . GLN A 1 70 ? -10.449 8.198 25.017 1.00 53.72 70 GLN A C 1
ATOM 504 O O . GLN A 1 70 ? -10.708 8.769 23.956 1.00 53.72 70 GLN A O 1
ATOM 509 N N . PRO A 1 71 ? -10.945 8.643 26.183 1.00 52.19 71 PRO A N 1
ATOM 510 C CA . PRO A 1 71 ? -11.813 9.807 26.285 1.00 52.19 71 PRO A CA 1
ATOM 511 C C . PRO A 1 71 ? -10.983 11.095 26.155 1.00 52.19 71 PRO A C 1
ATOM 513 O O . PRO A 1 71 ? -10.874 11.872 27.096 1.00 52.19 71 PRO A O 1
ATOM 516 N N . GLN A 1 72 ? -10.362 11.345 25.000 1.00 56.31 72 GLN A N 1
ATOM 517 C CA . GLN A 1 72 ? -9.580 12.570 24.777 1.00 56.31 72 GLN A CA 1
ATOM 518 C C . GLN A 1 72 ? -10.481 13.812 24.597 1.00 56.31 72 GLN A C 1
ATOM 520 O O . GLN A 1 72 ? -10.033 14.942 24.776 1.00 56.31 72 GLN A O 1
ATOM 525 N N . LEU A 1 73 ? -11.783 13.607 24.356 1.00 58.16 73 LEU A N 1
ATOM 526 C CA . LEU A 1 73 ? -12.796 14.667 24.321 1.00 58.16 73 LEU A CA 1
ATOM 527 C C . LEU A 1 73 ? -13.211 15.166 25.724 1.00 58.16 73 LEU A C 1
ATOM 529 O O . LEU A 1 73 ? -13.769 16.253 25.843 1.00 58.16 73 LEU A O 1
ATOM 533 N N . SER A 1 74 ? -12.934 14.419 26.804 1.00 53.81 74 SER A N 1
ATOM 534 C CA . SER A 1 74 ? -13.329 14.823 28.167 1.00 53.81 74 SER A CA 1
ATOM 535 C C . SER A 1 74 ? -12.322 15.759 28.848 1.00 53.81 74 SER A C 1
ATOM 537 O O . SER A 1 74 ? -12.695 16.483 29.771 1.00 53.81 74 SER A O 1
ATOM 539 N N . LEU A 1 75 ? -11.068 15.804 28.376 1.00 61.56 75 LEU A N 1
ATOM 540 C CA . LEU A 1 75 ? -10.041 16.715 28.898 1.00 61.56 75 LEU A CA 1
ATOM 541 C C . LEU A 1 75 ? -10.059 18.087 28.212 1.00 61.56 75 LEU A C 1
ATOM 543 O O . LEU A 1 75 ? -9.761 19.088 28.859 1.00 61.56 75 LEU A O 1
ATOM 547 N N . LEU A 1 76 ? -10.498 18.160 26.952 1.00 63.56 76 LEU A N 1
ATOM 548 C CA . LEU A 1 76 ? -10.677 19.429 26.234 1.00 63.56 76 LEU A CA 1
ATOM 549 C C . LEU A 1 76 ? -11.955 20.180 26.655 1.00 63.56 76 LEU A C 1
ATOM 551 O O . LEU A 1 76 ? -11.973 21.406 26.621 1.00 63.56 76 LEU A O 1
ATOM 555 N N . SER A 1 77 ? -12.988 19.482 27.146 1.00 57.47 77 SER A N 1
ATOM 556 C CA . SER A 1 77 ? -14.167 20.110 27.776 1.00 57.47 77 SER A CA 1
ATOM 557 C C . SER A 1 77 ? -13.977 20.477 29.254 1.00 57.47 77 SER A C 1
ATOM 559 O O . SER A 1 77 ? -14.812 21.192 29.796 1.00 57.47 77 SER A O 1
ATOM 561 N N . ARG A 1 78 ? -12.897 20.029 29.915 1.00 58.78 78 ARG A N 1
ATOM 562 C CA . ARG A 1 78 ? -12.533 20.446 31.288 1.00 58.78 78 ARG A CA 1
ATOM 563 C C . ARG A 1 78 ? -11.595 21.659 31.338 1.00 58.78 78 ARG A C 1
ATOM 565 O O . ARG A 1 78 ? -11.207 22.087 32.423 1.00 58.78 78 ARG A O 1
ATOM 572 N N . GLN A 1 79 ? -11.184 22.163 30.178 1.00 63.81 79 GLN A N 1
ATOM 573 C CA . GLN A 1 79 ? -10.310 23.330 30.022 1.00 63.81 79 GLN A CA 1
ATOM 574 C C . GLN A 1 79 ? -11.047 24.531 29.403 1.00 63.81 79 GLN A C 1
ATOM 576 O O . GLN A 1 79 ? -10.399 25.475 28.959 1.00 63.81 79 GLN A O 1
ATOM 581 N N . LYS A 1 80 ? -12.387 24.499 29.380 1.00 50.72 80 LYS A N 1
ATOM 582 C CA . LYS A 1 80 ? -13.239 25.625 28.991 1.00 50.72 80 LYS A CA 1
ATOM 583 C C . LYS A 1 80 ? -14.098 26.074 30.164 1.00 50.72 80 LYS A C 1
ATOM 585 O O . LYS A 1 80 ? -14.572 25.179 30.898 1.00 50.72 80 LYS A O 1
#

Solvent-accessible surface area (backbone atoms only — not comparable to full-atom values): 4767 Å² total; per-residue (Å²): 129,87,91,61,41,56,83,58,45,43,59,52,52,51,58,74,75,55,75,75,46,73,62,47,39,54,50,27,35,71,76,58,33,78,88,30,71,60,28,52,50,37,52,53,48,46,70,53,44,59,59,49,52,54,50,50,52,50,50,46,62,68,48,51,84,74,36,65,84,69,70,68,71,60,60,63,62,70,75,107

Mean predicted aligned error: 8.5 Å

Secondary structure (DSSP, 8-state):
-----HHHHHHHHHHHH---HHHHHHHHHHHH-TTSHHHHHHHHHHHHHHHHHHHHHHHHHHHGGGS----THHHHTT--

Nearest PDB struct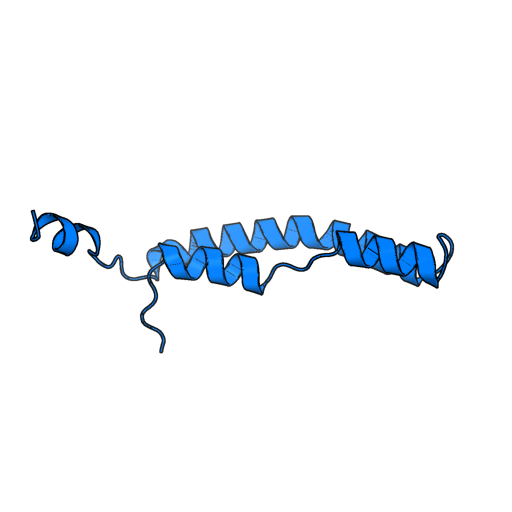ures (foldseek):
  7a0g-assembly1_III  TM=5.241E-01  e=5.880E+00  Serratia marcescens
  4wwf-assembly2_B-2  TM=4.662E-01  e=8.559E+00  Cupriavidus metallidurans CH34

Organism: NCBI:txid412755

Foldseek 3Di:
DDLDALVVVLVVQLVVLADDLVVQLVVQCVPPNCPDPSNVVSVVVVVVRVVVSVVSNVVSVVCNVVRDHDPPVVVVVVVD

pLDDT: mean 83.55, std 13.69, range [46.5, 95.62]